Protein AF-V6AVX7-F1 (afdb_monomer)

pLDDT: mean 87.75, std 12.86, range [40.97, 95.19]

Structure (mmCIF, N/CA/C/O backbone):
data_AF-V6AVX7-F1
#
_entry.id   AF-V6AVX7-F1
#
loop_
_atom_site.group_PDB
_atom_site.id
_atom_site.type_symbol
_atom_site.label_atom_id
_atom_site.label_alt_id
_atom_site.label_comp_id
_atom_site.label_asym_id
_atom_site.label_entity_id
_atom_site.label_seq_id
_atom_site.pdbx_PDB_ins_code
_atom_site.Cartn_x
_atom_site.Cartn_y
_atom_site.Cartn_z
_atom_site.occupancy
_atom_site.B_iso_or_equiv
_atom_site.auth_seq_id
_atom_site.auth_comp_id
_atom_site.auth_asym_id
_atom_site.auth_atom_id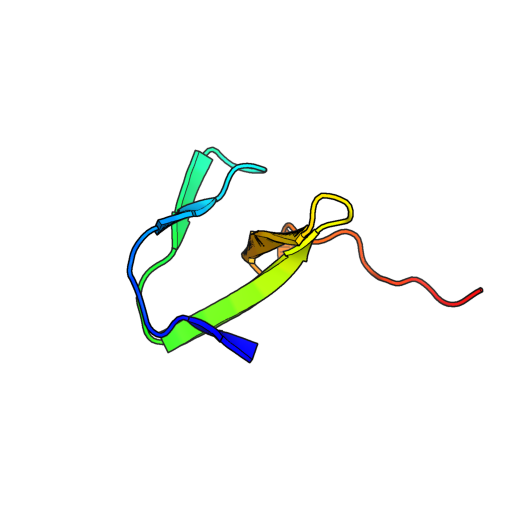
_atom_site.pdbx_PDB_model_num
ATOM 1 N N . MET A 1 1 ? 4.105 -7.192 5.338 1.00 87.56 1 MET A N 1
ATOM 2 C CA . MET A 1 1 ? 3.191 -6.500 6.285 1.00 87.56 1 MET A CA 1
ATOM 3 C C . MET A 1 1 ? 1.748 -6.866 5.930 1.00 87.56 1 MET A C 1
ATOM 5 O O . MET A 1 1 ? 1.531 -7.337 4.821 1.00 87.56 1 MET A O 1
ATOM 9 N N . LYS A 1 2 ? 0.768 -6.693 6.831 1.00 92.31 2 LYS A N 1
ATOM 10 C CA . LYS A 1 2 ? -0.663 -6.858 6.505 1.00 92.31 2 LYS A CA 1
ATOM 11 C C . LYS A 1 2 ? -1.355 -5.502 6.362 1.00 92.31 2 LYS A C 1
ATOM 13 O O . LYS A 1 2 ? -1.071 -4.589 7.138 1.00 92.31 2 LYS A O 1
ATOM 18 N N . ALA A 1 3 ? -2.259 -5.379 5.394 1.00 93.19 3 ALA A N 1
ATOM 19 C CA . ALA A 1 3 ? -3.027 -4.162 5.166 1.00 93.19 3 ALA A CA 1
ATOM 20 C C . ALA A 1 3 ? -3.937 -3.859 6.360 1.00 93.19 3 ALA A C 1
ATOM 22 O O . ALA A 1 3 ? -4.614 -4.748 6.872 1.00 93.19 3 ALA A O 1
ATOM 23 N N . LYS A 1 4 ? -3.979 -2.597 6.791 1.00 93.19 4 LYS A N 1
ATOM 24 C CA . LYS A 1 4 ? -4.923 -2.121 7.821 1.00 93.19 4 LYS A CA 1
ATOM 25 C C . LYS A 1 4 ? -6.111 -1.357 7.228 1.00 93.19 4 LYS A C 1
ATOM 27 O O . LYS A 1 4 ? -7.006 -0.956 7.957 1.00 93.19 4 LYS A O 1
ATOM 32 N N . PHE A 1 5 ? -6.106 -1.151 5.916 1.00 90.94 5 PHE A N 1
ATOM 33 C CA . PHE A 1 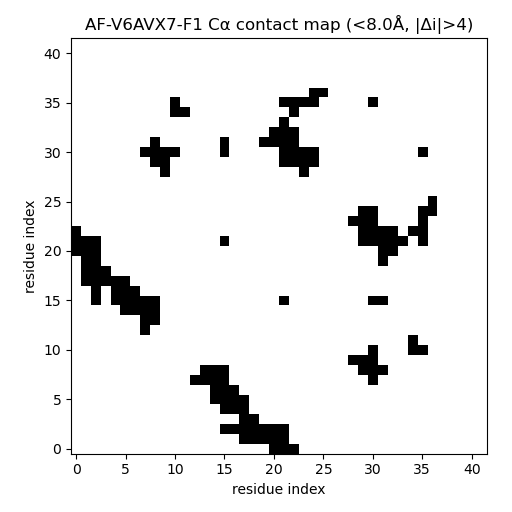5 ? -7.076 -0.359 5.170 1.00 90.94 5 PHE A CA 1
ATOM 34 C C . PHE A 1 5 ? -7.405 -1.057 3.851 1.00 90.94 5 PHE A C 1
ATOM 36 O O . PHE A 1 5 ? -6.633 -1.893 3.376 1.00 90.94 5 PHE A O 1
ATOM 43 N N . ALA A 1 6 ? -8.553 -0.707 3.275 1.00 93.25 6 ALA A N 1
ATOM 44 C CA . ALA A 1 6 ? -8.895 -1.096 1.918 1.00 93.25 6 ALA A CA 1
ATOM 45 C C . ALA A 1 6 ? -8.306 -0.074 0.935 1.00 93.25 6 ALA A C 1
ATOM 47 O O . ALA A 1 6 ? -8.507 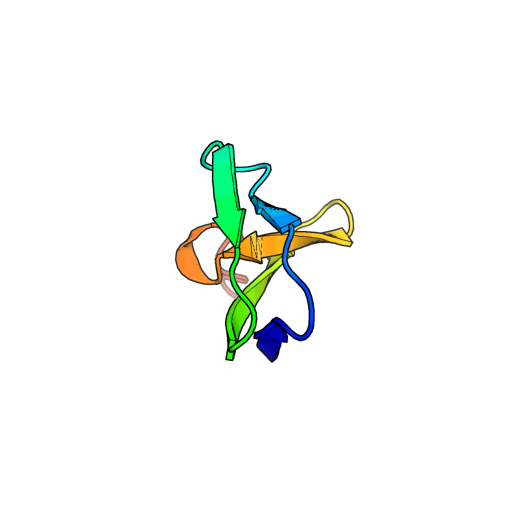1.126 1.105 1.00 93.25 6 ALA A O 1
ATOM 48 N N . THR A 1 7 ? -7.577 -0.532 -0.078 1.00 93.75 7 THR A N 1
ATOM 49 C CA . THR A 1 7 ? -7.084 0.320 -1.174 1.00 93.75 7 THR A CA 1
ATOM 50 C C . THR A 1 7 ? -7.066 -0.466 -2.482 1.00 93.75 7 THR A C 1
ATOM 52 O O . THR A 1 7 ? -7.363 -1.657 -2.483 1.00 93.75 7 THR A O 1
ATOM 55 N N . SER A 1 8 ? -6.722 0.169 -3.593 1.00 94.88 8 SER A N 1
ATOM 56 C CA . SER A 1 8 ? -6.516 -0.508 -4.876 1.00 94.88 8 SER A CA 1
ATOM 57 C C . SER A 1 8 ? -5.023 -0.712 -5.116 1.00 94.88 8 SER A C 1
ATOM 59 O O . SER A 1 8 ? -4.224 0.204 -4.913 1.00 94.88 8 SER A O 1
ATOM 61 N N . CYS A 1 9 ? -4.637 -1.913 -5.535 1.00 94.50 9 CYS A N 1
ATOM 62 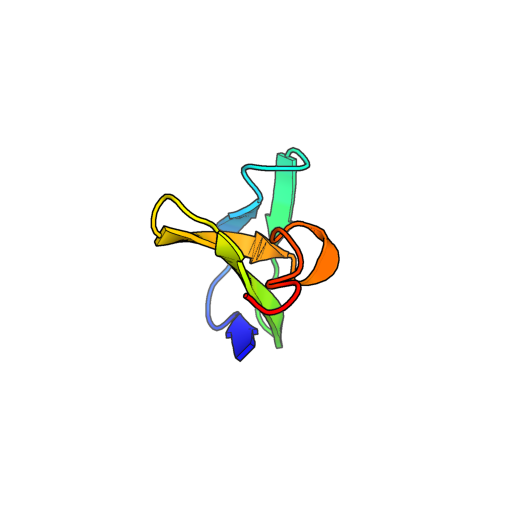C CA . CYS A 1 9 ? -3.277 -2.213 -5.947 1.00 94.50 9 CYS A CA 1
ATOM 63 C C . CYS A 1 9 ? -3.008 -1.560 -7.299 1.00 94.50 9 CYS A C 1
ATOM 65 O O . CYS A 1 9 ? -3.688 -1.850 -8.279 1.00 94.50 9 CYS A O 1
ATOM 67 N N . ILE A 1 10 ? -1.992 -0.703 -7.372 1.00 92.94 10 ILE A N 1
ATOM 68 C CA . ILE A 1 10 ? -1.677 0.000 -8.622 1.00 92.94 10 ILE A CA 1
ATOM 69 C C . ILE A 1 10 ? -1.030 -0.906 -9.679 1.00 92.94 10 ILE A C 1
ATOM 71 O O . ILE A 1 10 ? -0.981 -0.530 -10.842 1.00 92.94 10 ILE A O 1
ATOM 75 N N . ALA A 1 11 ? -0.509 -2.068 -9.275 1.00 92.44 11 ALA A N 1
ATOM 76 C CA . ALA A 1 11 ? 0.217 -2.974 -10.161 1.00 92.44 11 ALA A CA 1
ATOM 77 C C . ALA A 1 11 ? -0.717 -3.916 -10.936 1.00 92.44 11 ALA A C 1
ATOM 79 O O . ALA A 1 11 ? -0.505 -4.154 -12.117 1.00 92.44 11 ALA A O 1
ATOM 80 N N . CYS A 1 12 ? -1.757 -4.441 -10.282 1.00 93.56 12 CYS A N 1
ATOM 81 C CA . CYS A 1 12 ? -2.726 -5.352 -10.904 1.00 93.56 12 CYS A CA 1
ATOM 82 C C . CYS A 1 12 ? -4.133 -4.754 -11.049 1.00 93.56 12 CYS A C 1
ATOM 84 O O . CYS A 1 12 ? -4.983 -5.353 -11.695 1.00 93.56 12 CYS A O 1
ATOM 86 N N . GLY A 1 13 ? -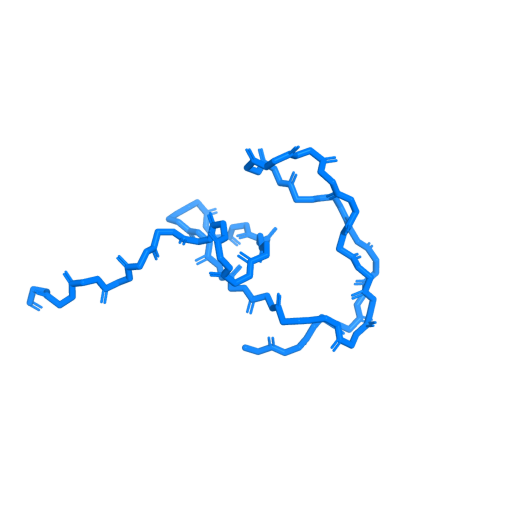4.409 -3.598 -10.440 1.00 93.44 13 GLY A N 1
ATOM 87 C CA . GLY A 1 13 ? -5.734 -2.970 -10.430 1.00 93.44 13 GLY A CA 1
ATOM 88 C C . GLY A 1 13 ? -6.718 -3.569 -9.417 1.00 93.44 13 GLY A C 1
ATOM 89 O O . GLY A 1 13 ? -7.750 -2.956 -9.142 1.00 93.44 13 GLY A O 1
ATOM 90 N N . ASP A 1 14 ? -6.401 -4.718 -8.817 1.00 94.88 14 ASP A N 1
ATOM 91 C CA . ASP A 1 14 ? -7.268 -5.391 -7.849 1.00 94.88 14 ASP A CA 1
ATOM 92 C C . ASP A 1 14 ? -7.333 -4.690 -6.489 1.00 94.88 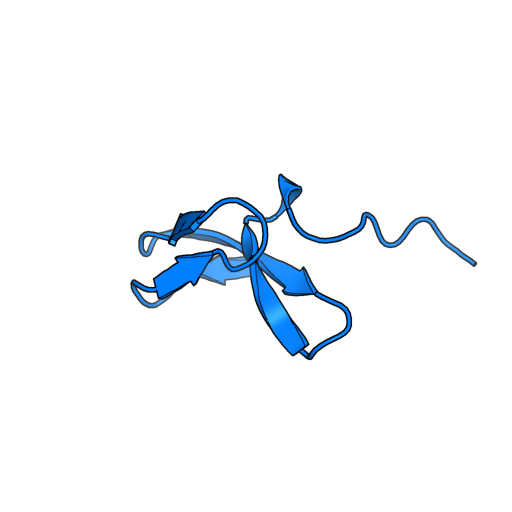14 ASP A C 1
ATOM 94 O O . ASP A 1 14 ? -6.418 -3.978 -6.064 1.00 94.88 14 ASP A O 1
ATOM 98 N N . LYS A 1 15 ? -8.408 -4.952 -5.738 1.00 95.19 15 LYS A N 1
ATOM 99 C CA . LYS A 1 15 ? -8.541 -4.435 -4.371 1.00 95.19 15 LYS A CA 1
ATOM 100 C C . LYS A 1 15 ? -7.605 -5.152 -3.395 1.00 95.19 15 LYS A C 1
ATOM 102 O O . LYS A 1 15 ? -7.504 -6.376 -3.329 1.00 95.19 15 LYS A O 1
ATOM 107 N N . ILE A 1 16 ? -6.972 -4.354 -2.551 1.00 94.88 16 ILE A N 1
ATOM 108 C CA . ILE A 1 16 ? -6.280 -4.757 -1.334 1.00 94.88 16 ILE A CA 1
ATOM 109 C C . ILE A 1 16 ? -7.281 -4.633 -0.191 1.00 94.88 16 ILE A C 1
ATOM 111 O O . ILE A 1 16 ? -7.699 -3.530 0.156 1.00 94.88 16 ILE A O 1
ATOM 115 N N . SER A 1 17 ? -7.655 -5.760 0.407 1.00 95.19 17 SER A N 1
ATOM 116 C CA . SER A 1 17 ? -8.503 -5.790 1.601 1.00 95.19 17 SER A CA 1
ATOM 117 C C . SER A 1 17 ? -7.665 -5.756 2.886 1.00 95.19 17 SER A C 1
ATOM 119 O O . SER A 1 17 ? -6.554 -6.300 2.902 1.00 95.19 17 SER A O 1
ATOM 121 N N . PRO A 1 18 ? -8.199 -5.208 3.993 1.00 95.06 18 PRO A N 1
ATOM 122 C CA . PRO A 1 18 ? -7.577 -5.324 5.309 1.00 95.06 18 PRO A CA 1
ATOM 123 C C . PRO A 1 18 ? -7.251 -6.786 5.651 1.00 95.06 18 PRO A C 1
ATOM 125 O O . PRO A 1 18 ? -8.013 -7.698 5.340 1.00 95.06 18 PRO A O 1
ATOM 128 N N . GLY A 1 19 ? -6.101 -7.021 6.278 1.00 94.25 19 GLY A N 1
ATOM 129 C CA . GLY A 1 19 ? -5.613 -8.348 6.656 1.00 94.25 19 GLY A CA 1
ATOM 130 C C . GLY A 1 19 ? -4.848 -9.102 5.561 1.00 94.25 19 GLY A C 1
ATOM 131 O O . GLY A 1 19 ? -4.149 -10.063 5.890 1.00 94.25 19 GLY A O 1
ATOM 132 N N . LYS A 1 20 ? -4.908 -8.667 4.293 1.00 93.31 20 LYS A N 1
ATOM 133 C CA . LYS A 1 20 ? -4.105 -9.244 3.200 1.00 93.31 20 LYS A CA 1
ATOM 134 C C . LYS A 1 20 ? -2.648 -8.796 3.272 1.00 93.31 20 LYS A C 1
ATOM 136 O O . LYS A 1 20 ? -2.343 -7.718 3.783 1.00 93.31 20 LYS A O 1
ATOM 141 N N . GLU A 1 21 ? -1.746 -9.627 2.760 1.00 94.00 21 GLU A N 1
ATOM 142 C CA . GLU A 1 21 ? -0.327 -9.285 2.681 1.00 94.00 21 GLU A CA 1
ATOM 143 C C . GLU A 1 21 ? -0.059 -8.213 1.623 1.00 94.00 21 GLU A C 1
ATOM 145 O O . GLU A 1 21 ? -0.458 -8.335 0.464 1.00 94.00 21 GLU A O 1
ATOM 150 N N . ILE A 1 22 ? 0.656 -7.173 2.046 1.00 94.00 22 ILE A N 1
ATOM 151 C CA . ILE A 1 22 ? 1.055 -6.042 1.214 1.00 94.00 22 ILE A CA 1
ATOM 152 C C . ILE A 1 22 ? 2.525 -5.696 1.423 1.00 94.00 22 ILE A C 1
ATOM 154 O O . ILE A 1 22 ? 3.112 -5.966 2.484 1.00 94.00 22 ILE A O 1
ATOM 158 N N . ALA A 1 23 ? 3.078 -5.044 0.411 1.00 93.50 23 ALA A N 1
ATOM 159 C CA . ALA A 1 23 ? 4.420 -4.493 0.378 1.00 93.50 23 ALA A CA 1
ATOM 160 C C . ALA A 1 23 ? 4.391 -3.097 -0.265 1.00 93.50 23 ALA A C 1
ATOM 162 O O . ALA A 1 23 ? 3.402 -2.707 -0.893 1.00 93.50 23 ALA A O 1
ATOM 163 N N . LYS A 1 24 ? 5.443 -2.310 -0.038 1.00 91.12 24 LYS A N 1
ATOM 164 C CA . LYS A 1 24 ? 5.639 -1.042 -0.743 1.00 91.12 24 LYS A CA 1
ATOM 165 C C . LY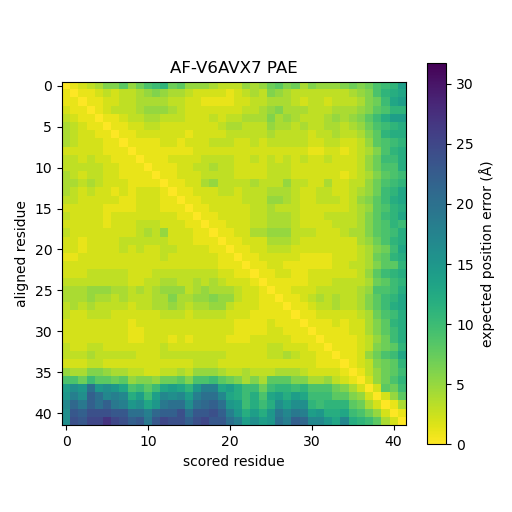S A 1 24 ? 6.414 -1.320 -2.023 1.00 91.12 24 LYS A C 1
ATOM 167 O O . LYS A 1 24 ? 7.392 -2.052 -1.974 1.00 91.12 24 LYS A O 1
ATOM 172 N N . ASN A 1 25 ? 5.980 -0.734 -3.131 1.00 89.81 25 ASN A N 1
ATOM 173 C CA . ASN A 1 25 ? 6.776 -0.701 -4.353 1.00 89.81 25 ASN A CA 1
ATOM 174 C C . ASN A 1 25 ? 7.821 0.432 -4.303 1.00 89.81 25 ASN A C 1
ATOM 176 O O . ASN A 1 25 ? 7.852 1.218 -3.353 1.00 89.81 25 ASN A O 1
ATOM 180 N N . GLU A 1 26 ? 8.616 0.563 -5.365 1.00 87.56 26 GLU A N 1
ATOM 181 C CA . GLU A 1 26 ? 9.667 1.586 -5.521 1.00 87.56 26 GLU A CA 1
ATOM 182 C C . GLU A 1 26 ? 9.144 3.029 -5.417 1.00 87.56 26 GLU A C 1
ATOM 184 O O . GLU A 1 26 ? 9.844 3.934 -4.976 1.00 87.56 26 GLU A O 1
ATOM 189 N N . GLN A 1 27 ? 7.870 3.253 -5.751 1.00 87.94 27 GLN A N 1
ATOM 190 C CA . GLN A 1 27 ? 7.205 4.556 -5.628 1.00 87.94 27 GLN A CA 1
ATOM 191 C C . GLN A 1 27 ? 6.654 4.816 -4.211 1.00 87.94 27 GLN A C 1
ATOM 193 O O . GLN A 1 27 ? 5.923 5.782 -3.980 1.00 87.94 27 GLN A O 1
ATOM 198 N N . GLY A 1 28 ? 6.925 3.923 -3.254 1.00 88.38 28 GLY A N 1
ATOM 199 C CA . GLY A 1 28 ? 6.419 3.994 -1.885 1.00 88.38 28 GLY A CA 1
ATOM 200 C C . GLY A 1 28 ? 4.912 3.744 -1.755 1.00 88.38 28 GLY A C 1
ATOM 201 O O . GLY A 1 28 ? 4.337 4.019 -0.696 1.00 88.38 28 GLY A O 1
ATOM 202 N N . LYS A 1 29 ? 4.257 3.231 -2.804 1.00 91.12 29 LYS A N 1
ATOM 203 C CA . LYS A 1 29 ? 2.828 2.895 -2.828 1.00 91.12 29 LYS A CA 1
ATOM 204 C C . LYS A 1 29 ? 2.610 1.460 -2.365 1.00 91.12 29 LYS A C 1
ATOM 206 O O . LYS A 1 29 ? 3.410 0.570 -2.637 1.00 91.12 29 LYS A O 1
ATOM 211 N N . TRP A 1 30 ? 1.496 1.238 -1.674 1.00 92.44 30 TRP A N 1
ATOM 212 C CA . TRP A 1 30 ? 1.105 -0.092 -1.220 1.00 92.44 30 TRP A CA 1
ATOM 213 C C . TRP A 1 30 ? 0.548 -0.919 -2.374 1.00 92.44 30 TRP A C 1
ATOM 215 O O . TRP A 1 30 ? -0.403 -0.511 -3.039 1.00 92.44 30 TRP A O 1
ATOM 225 N N . VAL A 1 31 ? 1.129 -2.094 -2.564 1.00 94.19 31 VAL A N 1
ATOM 226 C CA . VAL A 1 31 ? 0.726 -3.102 -3.544 1.00 94.19 31 VAL A CA 1
ATOM 227 C C . VAL A 1 31 ? 0.601 -4.457 -2.844 1.00 94.19 31 VAL A C 1
ATOM 229 O O . VAL A 1 31 ? 1.070 -4.622 -1.711 1.00 94.19 31 VAL A O 1
ATOM 232 N N . HIS A 1 32 ? -0.057 -5.438 -3.470 1.00 94.75 32 HIS A N 1
ATOM 233 C CA . HIS A 1 32 ? -0.031 -6.810 -2.950 1.00 94.75 32 HIS A CA 1
ATOM 234 C C . HIS A 1 32 ? 1.414 -7.283 -2.809 1.00 94.75 32 HIS A C 1
ATOM 236 O O . HIS A 1 32 ? 2.282 -6.867 -3.570 1.00 94.75 32 HIS A O 1
ATOM 242 N N . LYS A 1 33 ? 1.685 -8.166 -1.847 1.00 91.62 33 LYS A N 1
ATOM 243 C CA . LYS A 1 33 ? 3.053 -8.651 -1.623 1.00 91.62 33 LYS A CA 1
ATOM 244 C C . LYS A 1 33 ? 3.666 -9.315 -2.866 1.00 91.62 33 LYS A C 1
ATOM 246 O O . LYS A 1 33 ? 4.838 -9.101 -3.114 1.00 91.62 33 LYS A O 1
ATOM 251 N N . HIS A 1 34 ? 2.862 -10.022 -3.663 1.00 91.50 34 HIS A N 1
ATOM 252 C CA . HIS A 1 34 ? 3.274 -10.609 -4.950 1.00 91.50 34 HIS A CA 1
ATOM 253 C C . HIS A 1 34 ? 3.324 -9.599 -6.115 1.00 91.50 34 HIS A C 1
ATOM 255 O O . HIS A 1 34 ? 3.681 -9.953 -7.230 1.00 91.50 34 HIS A O 1
ATOM 261 N N . CYS A 1 35 ? 2.845 -8.372 -5.901 1.00 92.44 35 CYS A N 1
ATOM 262 C CA . CYS A 1 35 ? 2.887 -7.278 -6.873 1.00 92.44 35 CYS A CA 1
ATOM 263 C C . CYS A 1 35 ? 4.001 -6.279 -6.569 1.00 92.44 35 CYS A C 1
ATOM 265 O O . CYS A 1 35 ? 4.247 -5.381 -7.374 1.00 92.44 35 CYS A O 1
ATOM 267 N N . ALA A 1 36 ? 4.609 -6.364 -5.386 1.00 89.62 36 ALA A N 1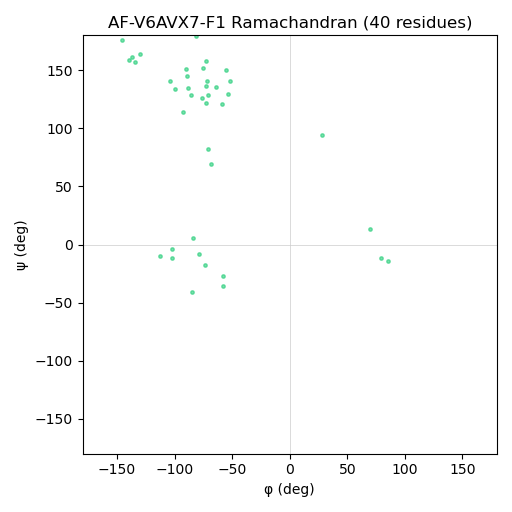
ATOM 268 C CA . ALA A 1 36 ? 5.843 -5.651 -5.149 1.00 89.62 36 ALA A CA 1
ATOM 269 C C . ALA A 1 36 ? 6.945 -6.350 -5.946 1.00 89.62 36 ALA A C 1
ATOM 271 O O . ALA A 1 36 ? 6.932 -7.582 -6.004 1.00 89.62 36 ALA A O 1
ATOM 272 N N . PRO A 1 37 ? 7.866 -5.585 -6.554 1.00 79.25 37 PRO A N 1
ATOM 273 C CA . PRO A 1 37 ? 9.091 -6.181 -7.054 1.00 79.25 37 PRO A CA 1
ATOM 274 C C . PRO A 1 37 ? 9.725 -6.950 -5.895 1.00 79.25 37 PRO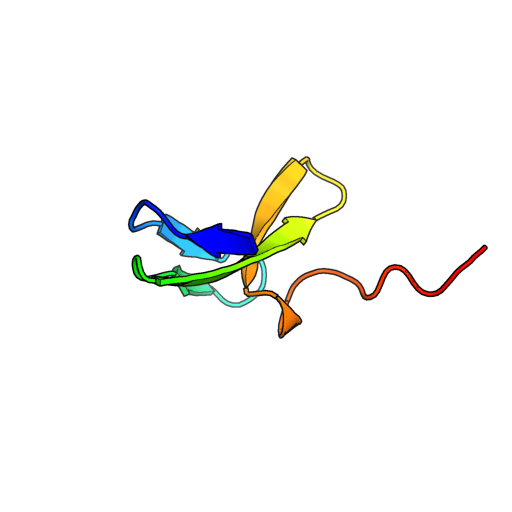 A C 1
ATOM 276 O O . PRO A 1 37 ? 9.789 -6.435 -4.773 1.00 79.25 37 PRO A O 1
ATOM 279 N N . GLU A 1 38 ? 10.086 -8.211 -6.137 1.00 67.75 38 GLU A N 1
ATOM 280 C CA . GLU A 1 38 ? 10.919 -8.929 -5.186 1.00 67.75 38 GLU A CA 1
ATOM 281 C C . GLU A 1 38 ? 12.196 -8.111 -5.058 1.00 67.75 38 GLU A C 1
ATOM 283 O O . GLU A 1 38 ? 12.852 -7.797 -6.050 1.00 67.75 38 GLU A O 1
ATOM 288 N N . ASP A 1 39 ? 12.478 -7.684 -3.831 1.00 59.81 39 ASP A N 1
ATOM 289 C CA . ASP A 1 39 ? 13.756 -7.105 -3.444 1.00 59.81 39 ASP A CA 1
ATOM 290 C C . ASP A 1 39 ? 14.771 -8.260 -3.526 1.00 59.81 39 ASP A C 1
ATOM 292 O O . ASP A 1 39 ? 15.179 -8.848 -2.525 1.00 59.81 39 ASP A O 1
ATOM 296 N N . GLU A 1 40 ? 15.063 -8.712 -4.748 1.00 52.84 40 GLU A N 1
ATOM 297 C CA . GLU A 1 40 ? 16.166 -9.611 -5.044 1.00 52.84 40 GLU A CA 1
ATOM 298 C C . GLU A 1 40 ? 17.438 -8.784 -4.860 1.00 52.84 40 GLU A C 1
ATOM 300 O O . GLU A 1 40 ? 17.960 -8.169 -5.784 1.00 52.84 40 GLU A O 1
ATOM 305 N N . LEU A 1 41 ? 17.833 -8.697 -3.588 1.00 52.12 41 LEU A N 1
ATOM 306 C CA . LEU A 1 41 ? 19.201 -8.739 -3.086 1.00 52.12 41 LEU A CA 1
ATOM 307 C C . LEU A 1 41 ? 20.259 -8.224 -4.079 1.00 52.12 41 LEU A C 1
ATOM 309 O O . LEU A 1 41 ? 20.810 -8.997 -4.865 1.00 52.12 41 LEU A O 1
ATOM 313 N N . LEU A 1 42 ? 20.600 -6.940 -3.949 1.00 40.97 42 LEU A N 1
ATOM 314 C CA . LEU A 1 42 ? 21.932 -6.422 -4.281 1.00 40.97 42 LEU A CA 1
ATOM 315 C C . LEU A 1 42 ? 22.748 -6.237 -3.000 1.00 40.97 42 LEU A C 1
ATOM 317 O O . LEU A 1 42 ? 22.191 -5.688 -2.021 1.00 40.97 42 LEU A O 1
#

Solvent-accessible surface area (backbone atoms only — not comparable to full-atom values): 2593 Å² total; per-residue (Å²): 96,61,32,90,52,74,50,62,16,81,78,81,66,48,77,38,49,56,72,40,60,28,31,62,33,96,85,70,45,65,20,42,48,91,59,18,77,77,84,76,79,129

Nearest PDB structures (foldseek):
  5d0k-assembly1_C  TM=8.039E-01  e=1.713E-01  Homo sapiens
  7r70-assembly1_A  TM=8.145E-01  e=2.400E-01  Homo sapiens
  6w9d-assembly3_H  TM=7.111E-01  e=4.711E-01  Homo sapiens
  7r70-assembly2_B  TM=6.703E-01  e=4.404E-01  Homo sapiens
  8pjn-assembly1_i  TM=5.481E-01  e=1.386E+00  Homo sapiens

Organism: NCBI:txid1407055

Secondary structure (DSSP, 8-state):
-B-SS-EE-TTT--EE-TTSBEEE-TTS-EEEGGGSPP----

Mean predicted aligned error: 4.61 Å

Sequence (42 aa):
MKAKFATSCIACGDKISPGKEIAKNEQGKWVHKHCAPEDELL

Foldseek 3Di:
DFDCDWDAAPQPRHIRDGRAAWDAAPVRDIHHPVSHPPPPDD

Radius of gyration: 9.86 Å; Cα contacts (8 Å, |Δi|>4): 73; chains: 1; bounding box: 31×15×19 Å